Protein AF-A0A4Y2FB81-F1 (afdb_monomer_lite)

Secondary structure (DSSP, 8-state):
-----SS--HHHHHHHHHIIIIIHHHHHHHHH---GGGHHHHHHHHHHHTTTS-HHHHHHHHHHHHHTGGGGSHHHHHHHHHT-SSHHHHHHHHHHHHHHHHHHHHHHHHHHHHHHHHHHHHHTT-

Structure (mmCIF, N/CA/C/O backbone):
data_AF-A0A4Y2FB81-F1
#
_entry.id   AF-A0A4Y2FB81-F1
#
loop_
_atom_site.group_PDB
_atom_site.id
_atom_site.type_symbol
_atom_site.label_atom_id
_atom_site.label_alt_id
_atom_site.label_comp_id
_atom_site.label_asym_id
_atom_site.label_entity_id
_atom_site.label_seq_id
_atom_site.pdbx_PDB_ins_code
_atom_site.Cartn_x
_atom_site.Cartn_y
_atom_site.Cartn_z
_atom_site.occupancy
_atom_site.B_iso_or_equiv
_atom_site.auth_seq_id
_atom_site.auth_comp_id
_atom_site.auth_asym_id
_atom_site.auth_atom_id
_atom_site.pdbx_PDB_model_num
ATOM 1 N N . MET A 1 1 ? -19.031 16.990 16.020 1.00 47.47 1 MET A N 1
ATOM 2 C CA . MET A 1 1 ? -18.212 16.158 16.926 1.00 47.47 1 MET A CA 1
ATOM 3 C C . MET A 1 1 ? -19.199 15.260 17.647 1.00 47.47 1 MET A C 1
ATOM 5 O O . MET A 1 1 ? -20.233 15.786 18.031 1.00 47.47 1 MET A O 1
ATOM 9 N N . TYR A 1 2 ? -18.979 13.943 17.628 1.00 55.12 2 TYR A N 1
ATOM 10 C CA . TYR A 1 2 ? -19.958 12.908 17.994 1.00 55.12 2 TYR A CA 1
ATOM 11 C C . TYR A 1 2 ? -20.818 13.287 19.208 1.00 55.12 2 TYR A C 1
ATOM 13 O O . TYR A 1 2 ? -20.287 13.779 20.202 1.00 55.12 2 TYR A O 1
ATOM 21 N N . LEU A 1 3 ? -22.135 13.082 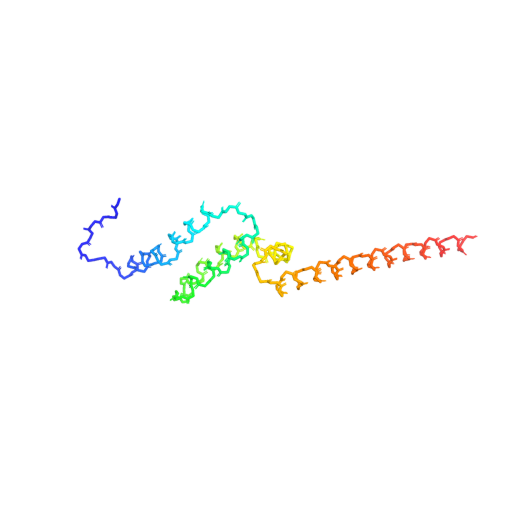19.080 1.00 56.28 3 LEU A N 1
ATOM 22 C CA . LEU A 1 3 ? -23.097 13.169 20.176 1.00 56.28 3 LEU A CA 1
ATOM 23 C C . LEU A 1 3 ? -22.521 12.395 21.363 1.00 56.28 3 LEU A C 1
ATOM 25 O O . LEU A 1 3 ? -22.205 11.216 21.230 1.00 56.28 3 LEU A O 1
ATOM 29 N N . SER A 1 4 ? -22.298 13.100 22.470 1.00 70.69 4 SER A N 1
ATOM 30 C CA . SER A 1 4 ? -21.774 12.535 23.709 1.00 70.69 4 SER A CA 1
ATOM 31 C C . SER A 1 4 ? -22.844 11.642 24.329 1.00 70.69 4 SER A C 1
ATOM 33 O O . SER A 1 4 ? -23.526 12.051 25.263 1.00 70.69 4 SER A O 1
ATOM 35 N N . GLU A 1 5 ? -23.037 10.449 23.776 1.00 69.69 5 GLU A N 1
ATOM 36 C CA . GLU A 1 5 ? -23.765 9.397 24.468 1.00 69.69 5 GLU A CA 1
ATOM 37 C C . GLU A 1 5 ? -22.869 8.818 25.557 1.00 69.69 5 GLU A C 1
ATOM 39 O O . GLU A 1 5 ? -21.733 8.417 25.302 1.00 69.69 5 GLU A O 1
ATOM 44 N N . GLU A 1 6 ? -23.388 8.761 26.780 1.00 77.25 6 GLU A N 1
ATOM 45 C CA . GLU A 1 6 ? -22.682 8.172 27.922 1.00 77.25 6 GLU A CA 1
ATOM 46 C C . GLU A 1 6 ? -22.451 6.659 27.752 1.00 77.25 6 GLU A C 1
ATOM 48 O O . GLU A 1 6 ? -21.565 6.095 28.389 1.00 77.25 6 GLU A O 1
ATOM 53 N N . SER A 1 7 ? -23.222 5.999 26.878 1.00 85.12 7 SER A N 1
ATOM 54 C CA . SER A 1 7 ? -23.171 4.550 26.643 1.00 85.12 7 SER A CA 1
ATOM 55 C C . SER A 1 7 ? -23.324 4.201 25.151 1.00 85.12 7 SER A C 1
ATOM 57 O O . SER A 1 7 ? -24.385 3.756 24.720 1.00 85.12 7 SER A O 1
ATOM 59 N N . PRO A 1 8 ? -22.268 4.389 24.334 1.00 86.31 8 PRO A N 1
ATOM 60 C CA . PRO A 1 8 ? -22.332 4.116 22.901 1.00 86.31 8 PRO A CA 1
ATOM 61 C C . PRO A 1 8 ? -22.527 2.622 22.619 1.00 86.31 8 PRO A C 1
ATOM 63 O O . PRO A 1 8 ? -21.899 1.777 23.270 1.00 86.31 8 PRO A O 1
ATOM 66 N N . THR A 1 9 ? -23.334 2.304 21.604 1.00 90.94 9 THR A N 1
ATOM 67 C CA . THR A 1 9 ? -23.579 0.914 21.190 1.00 90.94 9 THR A CA 1
ATOM 68 C C . THR A 1 9 ? -22.296 0.232 20.683 1.00 90.94 9 THR A C 1
ATOM 70 O O . THR A 1 9 ? -21.380 0.919 20.210 1.00 90.94 9 THR A O 1
ATOM 73 N N . PRO A 1 10 ? -22.197 -1.111 20.745 1.00 89.62 10 PRO A N 1
ATOM 74 C CA . PRO A 1 10 ? -21.032 -1.844 20.242 1.00 89.62 10 PRO A CA 1
ATOM 75 C C . PRO A 1 10 ? -20.700 -1.531 18.777 1.00 89.62 10 PRO A C 1
ATOM 77 O O . PRO A 1 10 ? -19.538 -1.326 18.434 1.00 89.62 10 PRO A O 1
ATOM 80 N N . GLU A 1 11 ? -21.714 -1.390 17.924 1.00 88.56 11 GLU A N 1
ATOM 81 C CA . GLU A 1 11 ? -21.550 -1.080 16.500 1.00 88.56 11 GLU A CA 1
ATOM 82 C C . GLU A 1 11 ? -20.921 0.305 16.311 1.00 88.56 11 GLU A C 1
ATOM 84 O O . GLU A 1 11 ? -20.051 0.508 15.460 1.00 88.56 11 GLU A O 1
ATOM 89 N N . LEU A 1 12 ? -21.322 1.275 17.140 1.00 87.31 12 LEU A N 1
ATOM 90 C CA . LEU A 1 12 ? -20.741 2.609 17.103 1.00 87.31 12 LEU A CA 1
ATOM 91 C C . LEU A 1 12 ? -19.279 2.599 17.557 1.00 87.31 12 LEU A C 1
ATOM 93 O O . LEU A 1 12 ? -18.437 3.272 16.953 1.00 87.31 12 LEU A O 1
ATOM 97 N N . GLN A 1 13 ? -18.959 1.809 18.582 1.00 89.81 13 GLN A N 1
ATOM 98 C CA . GLN A 1 13 ? -17.581 1.622 19.032 1.00 89.81 13 GLN A CA 1
ATOM 99 C C . GLN A 1 13 ? -16.714 1.010 17.924 1.00 89.81 13 GLN A C 1
ATOM 101 O O . GLN A 1 13 ? -15.606 1.493 17.689 1.00 89.81 13 GLN A O 1
ATOM 106 N N . GLU A 1 14 ? -17.218 0.017 17.188 1.00 90.50 14 GLU A N 1
ATOM 107 C CA . GLU A 1 14 ? -16.506 -0.594 16.059 1.00 90.50 14 GLU A CA 1
ATOM 108 C C . GLU A 1 14 ? -16.207 0.411 14.940 1.00 90.50 14 GLU A C 1
ATOM 110 O O . GLU A 1 14 ? -15.074 0.467 14.449 1.00 90.50 14 GLU A O 1
ATOM 115 N N . ILE A 1 15 ? -17.173 1.263 14.580 1.00 88.94 15 ILE A N 1
ATOM 116 C CA . ILE A 1 15 ? -16.974 2.323 13.579 1.00 88.94 15 ILE A CA 1
ATOM 117 C C . ILE A 1 15 ? -15.893 3.305 14.039 1.00 88.94 15 ILE A C 1
ATOM 119 O O . ILE A 1 15 ? -14.996 3.650 13.266 1.00 88.94 15 ILE A O 1
ATOM 123 N N . VAL A 1 16 ? -15.944 3.753 15.296 1.00 91.00 16 VAL A N 1
ATOM 124 C CA . VAL A 1 16 ? -14.942 4.676 15.850 1.00 91.00 16 VAL A CA 1
ATOM 125 C C . VAL A 1 16 ? -13.558 4.029 15.859 1.00 91.00 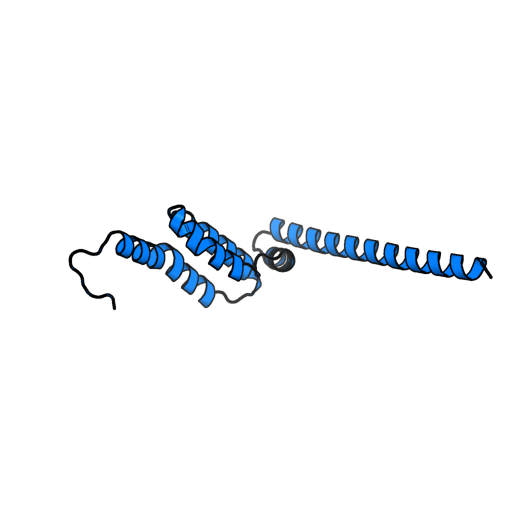16 VAL A C 1
ATOM 127 O O . VAL A 1 16 ? -12.583 4.653 15.432 1.00 91.00 16 VAL A O 1
ATOM 130 N N . VAL A 1 17 ? -13.460 2.763 16.269 1.00 92.69 17 VAL A N 1
ATOM 131 C CA . VAL A 1 17 ? -12.208 1.997 16.233 1.00 92.69 17 VAL A CA 1
ATOM 132 C C . VAL A 1 17 ? -11.677 1.894 14.804 1.00 92.69 17 VAL A C 1
ATOM 134 O O . VAL A 1 17 ? -10.485 2.129 14.595 1.00 92.69 17 VAL A O 1
ATOM 137 N N . PHE A 1 18 ? -12.534 1.634 13.814 1.00 92.44 18 PHE A N 1
ATOM 138 C CA . PHE A 1 18 ? -12.144 1.620 12.404 1.00 92.44 18 PHE A CA 1
ATOM 139 C C . PHE A 1 18 ? -11.625 2.972 11.915 1.00 92.44 18 PHE A C 1
ATOM 141 O O . PHE A 1 18 ? -10.576 3.045 11.259 1.00 92.44 18 PHE A O 1
ATOM 148 N N . ILE A 1 19 ? -12.312 4.057 12.274 1.00 92.69 19 ILE A N 1
ATOM 149 C CA . ILE A 1 19 ? -11.903 5.411 11.900 1.00 92.69 19 ILE A CA 1
ATOM 150 C C . ILE A 1 19 ? -10.523 5.735 12.476 1.00 92.69 19 ILE A C 1
ATOM 152 O O . ILE A 1 19 ? -9.671 6.271 11.763 1.00 92.69 19 ILE A O 1
ATOM 156 N N . LEU A 1 20 ? -10.284 5.401 13.743 1.00 94.69 20 LEU A N 1
ATOM 157 C CA . LEU A 1 20 ? -9.035 5.721 14.432 1.00 94.69 20 LEU A CA 1
ATOM 158 C C . LEU A 1 20 ? -7.872 4.818 14.005 1.00 94.69 20 LEU A C 1
ATOM 160 O O . LEU A 1 20 ? -6.764 5.314 13.813 1.00 94.69 20 LEU A O 1
ATOM 164 N N . LYS A 1 21 ? -8.101 3.511 13.836 1.00 93.94 21 LYS A N 1
ATOM 165 C CA . LYS A 1 21 ? -7.034 2.543 13.526 1.00 93.94 21 LYS A CA 1
ATOM 166 C C . LYS A 1 21 ? -6.703 2.442 12.041 1.00 93.94 21 LYS A C 1
ATOM 168 O O . LYS A 1 21 ? -5.554 2.165 11.706 1.00 93.94 21 LYS A O 1
ATOM 173 N N . SER A 1 22 ? -7.680 2.636 11.158 1.00 92.88 22 SER A N 1
ATOM 174 C CA . SER A 1 22 ? -7.516 2.356 9.725 1.00 92.88 22 SER A CA 1
ATOM 175 C C . SER A 1 22 ? -7.718 3.607 8.880 1.00 92.88 22 SER A C 1
ATOM 177 O O . SER A 1 22 ? -6.799 4.018 8.174 1.00 92.88 22 SER A O 1
ATOM 179 N N . TYR A 1 23 ? -8.885 4.250 8.966 1.00 92.38 23 TYR A N 1
ATOM 180 C CA . TYR A 1 23 ? -9.235 5.344 8.054 1.00 92.38 23 TYR A CA 1
ATOM 181 C C . TYR A 1 23 ? -8.354 6.583 8.244 1.00 92.38 23 TYR A C 1
ATOM 183 O O . TYR A 1 23 ? -7.777 7.079 7.279 1.00 92.38 23 TYR A O 1
ATOM 191 N N . THR A 1 24 ? -8.220 7.075 9.478 1.00 95.69 24 THR A N 1
ATOM 192 C CA . THR A 1 24 ? -7.483 8.312 9.777 1.00 95.69 24 THR A CA 1
ATOM 193 C C . THR A 1 24 ? -5.999 8.180 9.431 1.00 95.69 24 THR A C 1
ATOM 195 O O . THR A 1 24 ? -5.508 9.022 8.674 1.00 95.69 24 THR A O 1
ATOM 198 N N . PRO A 1 25 ? -5.277 7.123 9.866 1.00 95.56 25 PRO A N 1
ATOM 199 C CA . PRO A 1 25 ? -3.885 6.932 9.468 1.00 95.56 25 PRO A CA 1
ATOM 200 C C . PRO A 1 25 ? -3.724 6.837 7.950 1.00 95.56 25 PRO A C 1
ATOM 202 O O . PRO A 1 25 ? -2.861 7.510 7.394 1.00 95.56 25 PRO A O 1
ATOM 205 N N . MET A 1 26 ? -4.595 6.086 7.262 1.00 95.06 26 MET A N 1
ATOM 206 C CA . MET A 1 26 ? -4.534 5.965 5.803 1.00 95.06 26 MET A CA 1
ATOM 207 C C . MET A 1 26 ? -4.799 7.288 5.091 1.00 95.06 26 MET A C 1
ATOM 209 O O . MET A 1 26 ? -4.098 7.614 4.134 1.00 95.06 26 MET A O 1
ATOM 213 N N . TRP A 1 27 ? -5.771 8.072 5.558 1.00 94.81 27 TRP A N 1
ATOM 214 C CA . TRP A 1 27 ? -6.045 9.403 5.025 1.00 94.81 27 TRP A CA 1
ATOM 215 C C . TRP A 1 27 ? -4.809 10.299 5.145 1.00 94.81 27 TRP A C 1
ATOM 217 O O . TRP A 1 27 ? -4.391 10.898 4.153 1.00 94.81 27 TRP A O 1
ATOM 227 N N . PHE A 1 28 ? -4.159 10.324 6.312 1.00 96.31 28 PHE A N 1
ATOM 228 C CA . PHE A 1 28 ? -2.909 11.063 6.494 1.00 96.31 28 PHE A CA 1
ATOM 229 C C . PHE A 1 28 ? -1.796 10.543 5.579 1.00 96.31 28 PHE A C 1
ATOM 231 O O . PHE A 1 28 ? -1.150 11.349 4.906 1.00 96.31 28 PHE A O 1
ATOM 238 N N . SER A 1 29 ? -1.584 9.227 5.489 1.00 94.94 29 SER A N 1
ATOM 239 C CA . SER A 1 29 ? -0.576 8.628 4.601 1.00 94.94 29 SER A CA 1
ATOM 240 C C . SER A 1 29 ? -0.798 9.003 3.134 1.00 94.94 29 SER A C 1
ATOM 242 O O . SER A 1 29 ? 0.151 9.358 2.438 1.00 94.94 29 SER A O 1
ATOM 244 N N . ILE A 1 30 ? -2.047 9.005 2.664 1.00 92.88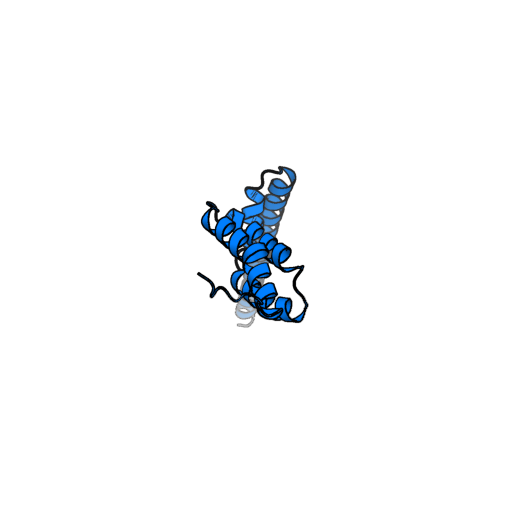 30 ILE A N 1
ATOM 245 C CA . ILE A 1 30 ? -2.388 9.412 1.295 1.00 92.88 30 ILE A CA 1
ATOM 246 C C . ILE A 1 30 ? -2.103 10.902 1.086 1.00 92.88 30 ILE A C 1
ATOM 248 O O . ILE A 1 30 ? -1.496 11.272 0.084 1.00 92.88 30 ILE A O 1
ATOM 252 N N . LYS A 1 31 ? -2.514 11.766 2.021 1.00 94.25 31 LYS A N 1
ATOM 253 C CA . LYS A 1 31 ? -2.363 13.227 1.887 1.00 94.25 31 LYS A CA 1
ATOM 254 C C . LYS A 1 31 ? -0.919 13.703 2.032 1.00 94.25 31 LYS A C 1
ATOM 256 O O . LYS A 1 31 ? -0.580 14.754 1.498 1.00 94.25 31 LYS A O 1
ATOM 261 N N . THR A 1 32 ? -0.088 12.956 2.752 1.00 95.12 32 THR A N 1
ATOM 262 C CA . THR A 1 32 ? 1.334 13.274 2.956 1.00 95.12 32 THR A CA 1
ATOM 263 C C . THR A 1 32 ? 2.245 12.638 1.909 1.00 95.12 32 THR A C 1
ATOM 265 O O . THR A 1 32 ? 3.386 13.079 1.747 1.00 95.12 32 THR A O 1
ATOM 268 N N . SER A 1 33 ? 1.755 11.640 1.170 1.00 92.12 33 SER A N 1
ATOM 269 C CA . SER A 1 33 ? 2.492 11.031 0.068 1.00 92.12 33 SER A CA 1
ATOM 270 C C . SER A 1 33 ? 2.735 12.036 -1.059 1.00 92.12 33 SER A C 1
ATOM 272 O O . SER A 1 33 ? 1.820 12.712 -1.527 1.00 92.12 33 SER A O 1
ATOM 274 N N . LYS A 1 34 ? 3.992 12.128 -1.506 1.00 89.06 34 LYS A N 1
ATOM 275 C CA . LYS A 1 34 ? 4.431 13.080 -2.542 1.00 89.06 34 LYS A CA 1
ATOM 276 C C . LYS A 1 34 ? 4.597 12.448 -3.920 1.00 89.06 34 LYS A C 1
ATOM 278 O O . LYS A 1 34 ? 4.584 13.161 -4.919 1.00 89.06 34 LYS A O 1
ATOM 283 N N . TYR A 1 35 ? 4.782 11.131 -3.980 1.00 89.50 35 TYR A N 1
ATOM 284 C CA . TYR A 1 35 ? 5.160 10.435 -5.205 1.00 89.50 35 TYR A CA 1
ATOM 285 C C . TYR A 1 35 ? 4.144 9.359 -5.558 1.00 89.50 35 TYR A C 1
ATOM 287 O O . TYR A 1 35 ? 3.703 8.587 -4.708 1.00 89.50 35 TYR A O 1
ATOM 295 N N . PHE A 1 36 ? 3.819 9.260 -6.847 1.00 87.19 36 PHE A N 1
ATOM 296 C CA . PHE A 1 36 ? 2.908 8.231 -7.351 1.00 87.19 36 PHE A CA 1
ATOM 297 C C . PHE A 1 36 ? 3.450 6.805 -7.125 1.00 87.19 36 PHE A C 1
ATOM 299 O O . PHE A 1 36 ? 2.679 5.855 -7.014 1.00 87.19 36 PHE A O 1
ATOM 306 N N . THR A 1 37 ? 4.773 6.656 -7.018 1.00 92.25 37 THR A N 1
ATOM 307 C CA . THR A 1 37 ? 5.475 5.399 -6.721 1.00 92.25 37 THR A CA 1
ATOM 308 C C . THR A 1 37 ? 5.241 4.886 -5.303 1.00 92.25 37 THR A C 1
ATOM 310 O O . THR A 1 37 ? 5.462 3.708 -5.043 1.00 92.25 37 THR A O 1
ATOM 313 N N . GLU A 1 38 ? 4.713 5.710 -4.398 1.00 93.12 38 GLU A N 1
ATOM 314 C CA . GLU A 1 38 ? 4.275 5.259 -3.074 1.00 93.12 38 GLU A CA 1
ATOM 315 C C . GLU A 1 38 ? 2.880 4.614 -3.112 1.00 93.12 38 GLU A C 1
ATOM 317 O O . GLU A 1 38 ? 2.488 3.924 -2.172 1.00 93.12 38 GLU A O 1
ATOM 322 N N . GLY A 1 39 ? 2.138 4.776 -4.213 1.00 93.12 39 GLY A N 1
ATOM 323 C CA . GLY A 1 39 ? 0.793 4.232 -4.394 1.00 93.12 39 GLY A CA 1
ATOM 324 C C . GLY A 1 39 ? 0.659 2.744 -4.033 1.00 93.12 39 GLY A C 1
ATOM 325 O O . GLY A 1 39 ? -0.193 2.411 -3.207 1.00 93.12 39 GLY A O 1
ATOM 326 N N . PRO A 1 40 ? 1.496 1.832 -4.568 1.00 94.44 40 PRO A N 1
ATOM 327 C CA . PRO A 1 40 ? 1.403 0.419 -4.209 1.00 94.44 40 PRO A CA 1
ATOM 328 C C . PRO A 1 40 ? 1.624 0.144 -2.714 1.00 94.44 40 PRO A C 1
ATOM 330 O O . PRO A 1 40 ? 0.982 -0.745 -2.150 1.00 94.44 40 PRO A O 1
ATOM 333 N N . LYS A 1 41 ? 2.494 0.917 -2.048 1.00 93.25 41 LYS A N 1
ATOM 334 C CA . LYS A 1 41 ? 2.708 0.802 -0.598 1.00 93.25 41 LYS A CA 1
ATOM 335 C C . LYS A 1 41 ? 1.465 1.242 0.167 1.00 93.25 41 LYS A C 1
ATOM 337 O O . LYS A 1 41 ? 1.073 0.540 1.093 1.00 93.25 41 LYS A O 1
ATOM 342 N N . LEU A 1 42 ? 0.813 2.327 -0.256 1.00 94.69 42 LEU A N 1
ATOM 343 C CA . LEU A 1 42 ? -0.444 2.803 0.335 1.00 94.69 42 LEU A CA 1
ATOM 344 C C . LEU A 1 42 ? -1.573 1.773 0.181 1.00 94.69 42 LEU A C 1
ATOM 346 O O . LEU A 1 42 ? -2.312 1.533 1.133 1.00 94.69 42 LEU A O 1
ATOM 350 N N . VAL A 1 43 ? -1.686 1.105 -0.973 1.00 94.31 43 VAL A N 1
ATOM 351 C CA . VAL A 1 43 ? -2.677 0.026 -1.168 1.00 94.31 43 VAL A CA 1
ATOM 352 C C . VAL A 1 43 ? -2.397 -1.153 -0.232 1.00 94.31 43 VAL A C 1
ATOM 354 O O . VAL A 1 43 ? -3.315 -1.664 0.416 1.00 94.31 43 VAL A O 1
ATOM 357 N N . ASN A 1 44 ? -1.131 -1.563 -0.110 1.00 93.94 44 ASN A N 1
ATOM 358 C CA . ASN A 1 44 ? -0.747 -2.615 0.830 1.00 93.94 44 ASN A CA 1
ATOM 359 C C . ASN A 1 44 ? -1.028 -2.200 2.283 1.00 93.94 44 ASN A C 1
ATOM 361 O O . ASN A 1 44 ? -1.637 -2.964 3.021 1.00 93.94 44 ASN A O 1
ATOM 365 N N . GLN A 1 45 ? -0.660 -0.982 2.685 1.00 94.88 45 GLN A N 1
ATOM 366 C CA . GLN A 1 45 ? -0.938 -0.446 4.021 1.00 94.88 45 GLN A CA 1
ATOM 367 C C . GLN A 1 45 ? -2.437 -0.414 4.325 1.00 94.88 45 GLN A C 1
ATOM 369 O O . GLN A 1 45 ? -2.829 -0.844 5.405 1.00 94.88 45 GLN A O 1
ATOM 374 N N . SER A 1 46 ? -3.273 0.004 3.370 1.00 94.44 46 SER A N 1
ATOM 375 C CA . SER A 1 46 ? -4.732 -0.016 3.524 1.00 94.44 46 SER A CA 1
ATOM 376 C C . SER A 1 46 ? -5.265 -1.429 3.722 1.00 94.44 46 SER A C 1
ATOM 378 O O . SER A 1 46 ? -6.166 -1.635 4.525 1.00 94.44 46 SER A O 1
ATOM 380 N N . THR A 1 47 ? -4.712 -2.400 2.993 1.00 94.00 47 THR A N 1
ATOM 381 C CA . THR A 1 47 ? -5.106 -3.807 3.120 1.00 94.00 47 THR A CA 1
ATOM 382 C C . THR A 1 47 ? -4.680 -4.362 4.473 1.00 94.00 47 THR A C 1
ATOM 384 O O . THR A 1 47 ? -5.461 -5.044 5.120 1.00 94.00 47 THR A O 1
ATOM 387 N N . GLN A 1 48 ? -3.461 -4.061 4.934 1.00 94.50 48 GLN A N 1
ATOM 388 C CA . GLN A 1 48 ? -2.970 -4.507 6.241 1.00 94.50 48 GLN A CA 1
ATOM 389 C C . GLN A 1 48 ? -3.749 -3.866 7.392 1.00 94.50 48 GLN A C 1
ATOM 391 O O . GLN A 1 48 ? -4.082 -4.551 8.358 1.00 94.50 48 GLN A O 1
ATOM 396 N N . SER A 1 49 ? -4.071 -2.576 7.284 1.00 94.38 49 SER A N 1
ATOM 397 C CA . SER A 1 49 ? -4.769 -1.840 8.336 1.00 94.38 49 SER A CA 1
ATOM 398 C C . SER A 1 49 ? -6.222 -2.269 8.509 1.00 94.38 49 SER A C 1
ATOM 400 O O . SER A 1 49 ? -6.787 -1.986 9.557 1.00 94.38 49 SER A O 1
ATOM 402 N N . SER A 1 50 ? -6.836 -2.966 7.549 1.00 92.81 50 SER A N 1
ATOM 403 C CA . SER A 1 50 ? -8.197 -3.502 7.679 1.00 92.81 50 SER A CA 1
ATOM 404 C C . SER A 1 50 ? -8.258 -4.965 8.142 1.00 92.81 50 SER A C 1
ATOM 406 O O . SER A 1 50 ? -9.352 -5.475 8.352 1.00 92.81 50 SER A O 1
ATOM 408 N N . ARG A 1 51 ? -7.123 -5.663 8.323 1.00 93.81 51 ARG A N 1
ATOM 409 C CA . ARG A 1 51 ? -7.101 -7.119 8.612 1.00 93.81 51 ARG A CA 1
ATOM 410 C C . ARG A 1 51 ? -7.651 -7.522 9.976 1.00 93.81 51 ARG A C 1
ATOM 412 O O . ARG A 1 51 ? -7.956 -8.691 10.160 1.00 93.81 51 ARG A O 1
ATOM 419 N N . TYR A 1 52 ? -7.713 -6.600 10.935 1.00 93.81 52 TYR A N 1
ATOM 420 C CA . TYR A 1 52 ? -8.257 -6.899 12.264 1.00 93.81 52 TYR A CA 1
ATOM 421 C C . TYR A 1 52 ? -9.791 -6.876 12.293 1.00 93.81 52 TYR A C 1
ATOM 423 O O . TYR A 1 52 ? -10.370 -7.226 13.318 1.00 93.81 52 TYR A O 1
ATOM 431 N N . LEU A 1 53 ? -10.438 -6.398 11.223 1.00 92.88 53 LEU A N 1
ATOM 432 C CA . LEU A 1 53 ? -11.889 -6.298 11.171 1.00 92.88 53 LEU A CA 1
ATOM 433 C C . LEU A 1 53 ? -12.533 -7.694 11.178 1.00 92.88 53 LEU A C 1
ATOM 435 O O . LEU A 1 53 ? -12.003 -8.602 10.531 1.00 92.88 53 LEU A O 1
ATOM 439 N N . PRO A 1 54 ? -13.692 -7.852 11.843 1.00 92.69 54 PRO A N 1
ATOM 440 C CA . PRO A 1 54 ? -14.563 -9.008 11.659 1.00 92.69 54 PRO A CA 1
ATOM 441 C C . PRO A 1 54 ? -14.912 -9.221 10.183 1.00 92.69 54 PRO A C 1
ATOM 443 O O . PRO A 1 54 ? -14.910 -8.271 9.396 1.00 92.69 54 PRO A O 1
ATOM 446 N N . GLU A 1 55 ? -15.246 -10.456 9.809 1.00 93.62 55 GLU A N 1
ATOM 447 C CA . GLU A 1 55 ? -15.490 -10.841 8.414 1.00 93.62 55 GLU A CA 1
ATOM 448 C C . GLU A 1 55 ? -16.565 -9.979 7.733 1.00 93.62 55 GLU A C 1
ATOM 450 O O . GLU A 1 55 ? -16.342 -9.497 6.622 1.00 93.62 55 GLU A O 1
ATOM 455 N N . ASP A 1 56 ? -17.670 -9.686 8.419 1.00 92.00 56 ASP A N 1
ATOM 456 C CA . ASP A 1 56 ? -18.759 -8.858 7.886 1.00 92.00 56 ASP A CA 1
ATOM 457 C C . ASP A 1 56 ? -18.289 -7.440 7.524 1.00 92.00 56 ASP A C 1
ATOM 459 O O . ASP A 1 56 ? -18.548 -6.936 6.426 1.00 92.00 56 ASP A O 1
ATOM 463 N N . LEU A 1 57 ? -17.513 -6.809 8.412 1.00 91.12 57 LEU A N 1
ATOM 464 C CA . LEU A 1 57 ? -16.946 -5.479 8.177 1.00 91.12 57 LEU A CA 1
ATOM 465 C C . LEU A 1 57 ? -15.824 -5.513 7.138 1.00 91.12 57 LEU A C 1
ATOM 467 O O . LEU A 1 57 ? -15.699 -4.603 6.314 1.00 91.12 57 LEU A O 1
ATOM 471 N N . HIS A 1 58 ? -15.012 -6.566 7.132 1.00 91.56 58 HIS A N 1
ATOM 472 C CA . HIS A 1 58 ? -13.986 -6.758 6.118 1.00 91.56 58 HIS A CA 1
ATOM 473 C C . HIS A 1 58 ? -14.608 -6.910 4.720 1.00 91.56 58 HIS A C 1
ATOM 475 O O . HIS A 1 58 ? -14.108 -6.324 3.758 1.00 91.56 58 HIS A O 1
ATOM 481 N N . ASN A 1 59 ? -15.733 -7.617 4.603 1.00 93.56 59 ASN A N 1
ATOM 482 C CA . ASN A 1 59 ? -16.488 -7.771 3.358 1.00 93.56 59 ASN A CA 1
ATOM 483 C C . ASN A 1 59 ? -17.124 -6.455 2.885 1.00 93.56 59 ASN A C 1
ATOM 485 O O . ASN A 1 59 ? -17.262 -6.246 1.679 1.00 93.56 59 ASN A O 1
ATOM 489 N N . LEU A 1 60 ? -17.432 -5.536 3.803 1.00 91.88 60 LEU A N 1
ATOM 490 C CA . LEU A 1 60 ? -17.878 -4.180 3.477 1.00 91.88 60 LEU A CA 1
ATOM 491 C C . LEU A 1 60 ? -16.725 -3.287 2.977 1.00 91.88 60 LEU A C 1
ATOM 493 O O . LEU A 1 60 ? -16.866 -2.574 1.981 1.00 91.88 60 LEU A O 1
ATOM 497 N N . VAL A 1 61 ? -15.571 -3.323 3.648 1.00 91.62 61 VAL A N 1
ATOM 498 C CA . VAL A 1 61 ? -14.425 -2.434 3.366 1.00 91.62 61 VAL A CA 1
ATOM 499 C C . VAL A 1 61 ? -13.574 -2.928 2.190 1.00 91.62 61 VAL A C 1
ATOM 501 O O . VAL A 1 61 ? -13.067 -2.127 1.399 1.00 91.62 61 VAL A O 1
ATOM 504 N N . GLY A 1 62 ? -13.428 -4.242 2.027 1.00 92.38 62 GLY A N 1
ATOM 505 C CA . GLY A 1 62 ? -12.593 -4.871 1.001 1.00 92.38 62 GLY A CA 1
ATOM 506 C C . GLY A 1 62 ? -12.887 -4.390 -0.428 1.00 92.38 62 GLY A C 1
ATOM 507 O O . GLY A 1 62 ? -11.951 -4.004 -1.136 1.00 92.38 62 GLY A O 1
ATOM 508 N N . PRO A 1 63 ? -14.158 -4.329 -0.871 1.00 94.81 63 PRO A N 1
ATOM 509 C CA . PRO A 1 63 ? -14.520 -3.777 -2.175 1.00 94.81 63 PRO A CA 1
ATOM 510 C C . PRO A 1 63 ? -14.093 -2.315 -2.365 1.00 94.81 63 PRO A C 1
ATOM 512 O O . PRO A 1 63 ? -13.685 -1.939 -3.467 1.00 94.81 63 PRO A O 1
ATOM 515 N N . VAL A 1 64 ? -14.129 -1.498 -1.306 1.00 91.50 64 VAL A N 1
ATOM 516 C CA . VAL A 1 64 ? -13.693 -0.092 -1.344 1.00 91.50 64 VAL A CA 1
ATOM 517 C C . VAL A 1 64 ? -12.183 -0.006 -1.558 1.00 91.50 64 VAL A C 1
ATOM 519 O O . VAL A 1 64 ? -11.729 0.750 -2.420 1.00 91.50 64 VAL A O 1
ATOM 522 N N . ILE A 1 65 ? -11.401 -0.820 -0.844 1.00 91.38 65 ILE A N 1
ATOM 523 C CA . ILE A 1 65 ? -9.944 -0.905 -1.037 1.00 91.38 65 ILE A CA 1
ATOM 524 C C . ILE A 1 65 ? -9.633 -1.389 -2.457 1.00 91.38 65 ILE A C 1
ATOM 526 O O . ILE A 1 65 ? -8.828 -0.777 -3.158 1.00 91.38 65 ILE A O 1
ATOM 530 N N . LYS A 1 66 ? -10.328 -2.432 -2.928 1.00 91.81 66 LYS A N 1
ATOM 531 C CA . LYS A 1 66 ? -10.144 -2.997 -4.272 1.00 91.81 66 LYS A CA 1
ATOM 532 C C . LYS A 1 66 ? -10.439 -1.981 -5.373 1.00 91.81 66 LYS A C 1
ATOM 534 O O . LYS A 1 66 ? -9.661 -1.876 -6.318 1.00 91.81 66 LYS A O 1
ATOM 539 N N . ARG A 1 67 ? -11.522 -1.205 -5.252 1.00 91.38 67 ARG A N 1
ATOM 540 C CA . ARG A 1 67 ? -11.881 -0.155 -6.222 1.00 91.38 67 ARG A CA 1
ATOM 541 C C . ARG A 1 67 ? -10.811 0.936 -6.316 1.00 91.38 67 ARG A C 1
ATOM 543 O O . ARG A 1 67 ? -10.603 1.488 -7.391 1.00 91.38 67 ARG A O 1
ATOM 550 N N . ASN A 1 68 ? -10.109 1.208 -5.219 1.00 84.94 68 ASN A N 1
ATOM 551 C CA . ASN A 1 68 ? -8.999 2.161 -5.165 1.00 84.94 68 ASN A CA 1
ATOM 552 C C . ASN A 1 68 ? -7.622 1.508 -5.406 1.00 84.94 68 ASN A C 1
ATOM 554 O O . ASN A 1 68 ? -6.595 2.181 -5.368 1.00 84.94 68 ASN A O 1
ATOM 558 N N . GLY A 1 69 ? -7.585 0.208 -5.708 1.00 89.12 69 GLY A N 1
ATOM 559 C CA . GLY A 1 69 ? -6.370 -0.585 -5.881 1.00 89.12 69 GLY A CA 1
ATOM 560 C C . GLY A 1 69 ? -5.635 -0.383 -7.209 1.00 89.12 69 GLY A C 1
ATOM 561 O O . GLY A 1 69 ? -4.740 -1.164 -7.512 1.00 89.12 69 GLY A O 1
ATOM 562 N N . PHE A 1 70 ? -5.965 0.637 -8.011 1.00 90.94 70 PHE A N 1
ATOM 563 C CA . PHE A 1 70 ? -5.316 0.875 -9.311 1.00 90.94 70 PHE A CA 1
ATOM 564 C C . PHE A 1 70 ? -3.801 1.118 -9.180 1.00 90.94 70 PHE A C 1
ATOM 566 O O . PHE A 1 70 ? -3.014 0.744 -10.048 1.00 90.94 70 PHE A O 1
ATOM 573 N N . PHE A 1 71 ? -3.357 1.679 -8.055 1.00 90.31 71 PHE A N 1
ATOM 574 C CA . PHE A 1 71 ? -1.932 1.825 -7.774 1.00 90.31 71 PHE A CA 1
ATOM 575 C C . PHE A 1 71 ? -1.210 0.488 -7.556 1.00 90.31 71 PHE A C 1
ATOM 577 O O . PHE A 1 71 ? 0.013 0.458 -7.596 1.00 90.31 71 PHE A O 1
ATOM 584 N N . ALA A 1 72 ? -1.926 -0.619 -7.354 1.00 90.50 72 ALA A N 1
ATOM 585 C CA . ALA A 1 72 ? -1.351 -1.959 -7.260 1.00 90.50 72 ALA A CA 1
ATOM 586 C C . ALA A 1 72 ? -1.288 -2.691 -8.614 1.00 90.50 72 ALA A C 1
ATOM 588 O O . ALA A 1 72 ? -0.985 -3.884 -8.654 1.00 90.50 72 ALA A O 1
ATOM 589 N N . HIS A 1 73 ? -1.547 -2.006 -9.734 1.00 93.00 73 HIS A N 1
ATOM 590 C CA . HIS A 1 73 ? -1.328 -2.590 -11.054 1.00 93.00 73 HIS A CA 1
ATOM 591 C C . HIS A 1 73 ? 0.157 -2.947 -11.281 1.00 93.00 73 HIS A C 1
ATOM 593 O O . HIS A 1 73 ? 1.043 -2.256 -10.762 1.00 93.00 73 HIS A O 1
ATOM 599 N N . PRO A 1 74 ? 0.458 -4.000 -12.071 1.00 91.88 74 PRO A N 1
ATOM 600 C CA . PRO A 1 74 ? 1.830 -4.451 -12.306 1.00 91.88 74 PRO A CA 1
ATOM 601 C C . PRO A 1 74 ? 2.769 -3.350 -12.810 1.00 91.88 74 PRO A C 1
ATOM 603 O O . PRO A 1 74 ? 3.936 -3.325 -12.423 1.00 91.88 74 PRO A O 1
ATOM 606 N N . GLU A 1 75 ? 2.278 -2.418 -13.627 1.00 91.62 75 GLU A N 1
ATOM 607 C CA . GLU A 1 75 ? 3.066 -1.299 -14.150 1.00 91.62 75 GLU A CA 1
ATOM 608 C C . GLU A 1 75 ? 3.487 -0.346 -13.025 1.00 91.62 75 GLU A C 1
ATOM 610 O O . GLU A 1 75 ? 4.662 0.003 -12.914 1.00 91.62 75 GLU A O 1
ATOM 615 N N . HIS A 1 76 ? 2.548 0.024 -12.150 1.00 93.69 76 HIS A N 1
ATOM 616 C CA . HIS A 1 76 ? 2.808 0.897 -11.003 1.00 93.69 76 HIS A CA 1
ATOM 617 C C . HIS A 1 76 ? 3.730 0.230 -9.983 1.00 93.69 76 HIS A C 1
ATOM 619 O O . HIS A 1 76 ? 4.645 0.875 -9.472 1.00 93.69 76 HIS A O 1
ATOM 625 N N . LEU A 1 77 ? 3.543 -1.071 -9.738 1.00 94.25 77 LEU A N 1
ATOM 626 C CA . LEU A 1 77 ? 4.431 -1.864 -8.890 1.00 94.25 77 LEU A CA 1
ATOM 627 C C . LEU A 1 77 ? 5.863 -1.859 -9.426 1.00 94.25 77 LEU A C 1
ATOM 629 O O . LEU A 1 77 ? 6.792 -1.564 -8.681 1.00 94.25 77 LEU A O 1
ATOM 633 N N . MET A 1 78 ? 6.061 -2.132 -10.718 1.00 94.88 78 MET A N 1
ATOM 634 C CA . MET A 1 78 ? 7.398 -2.118 -11.316 1.00 94.88 78 MET A CA 1
ATOM 635 C C . MET A 1 78 ? 8.041 -0.729 -11.251 1.00 94.88 78 MET A C 1
ATOM 637 O O . MET A 1 78 ? 9.229 -0.637 -10.952 1.00 94.88 78 MET A O 1
ATOM 641 N N . LEU A 1 79 ? 7.276 0.345 -11.472 1.00 93.94 79 LEU A N 1
ATOM 642 C CA . LEU A 1 79 ? 7.772 1.718 -11.329 1.00 93.94 79 LEU A CA 1
ATOM 643 C C . LEU A 1 79 ? 8.181 2.026 -9.886 1.00 93.94 79 LEU A C 1
ATOM 645 O O . LEU A 1 79 ? 9.279 2.534 -9.662 1.00 93.94 79 LEU A O 1
ATOM 649 N N . ALA A 1 80 ? 7.360 1.653 -8.907 1.00 95.50 80 ALA A N 1
ATOM 650 C CA . ALA A 1 80 ? 7.687 1.807 -7.494 1.00 95.50 80 ALA A CA 1
ATOM 651 C C . ALA A 1 80 ? 8.966 1.056 -7.110 1.00 95.50 80 ALA A C 1
ATOM 653 O O . ALA A 1 80 ? 9.831 1.612 -6.437 1.00 95.50 80 ALA A O 1
ATOM 654 N N . MET A 1 81 ? 9.143 -0.168 -7.618 1.00 96.38 81 MET A N 1
ATOM 655 C CA . MET A 1 81 ? 10.353 -0.955 -7.375 1.00 96.38 8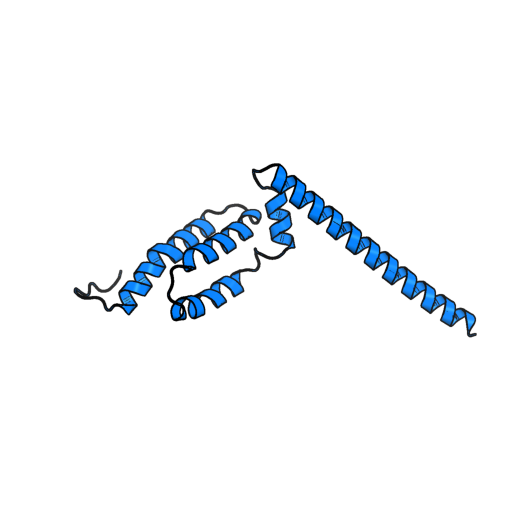1 MET A CA 1
ATOM 656 C C . MET A 1 81 ? 11.618 -0.238 -7.853 1.00 96.38 81 MET A C 1
ATOM 658 O O . MET A 1 81 ? 12.638 -0.332 -7.182 1.00 96.38 81 MET A O 1
ATOM 662 N N . THR A 1 82 ? 11.576 0.504 -8.967 1.00 95.25 82 THR A N 1
ATOM 663 C CA . THR A 1 82 ? 12.757 1.241 -9.469 1.00 95.25 82 THR A CA 1
ATOM 664 C C . THR A 1 82 ? 13.208 2.384 -8.559 1.00 95.25 82 THR A C 1
ATOM 666 O O . THR A 1 82 ? 14.376 2.766 -8.613 1.00 95.25 82 THR A O 1
ATOM 669 N N . GLN A 1 83 ? 12.314 2.894 -7.709 1.00 93.81 83 GLN A N 1
ATOM 670 C CA . GLN A 1 83 ? 12.585 3.971 -6.753 1.00 93.81 83 GLN A CA 1
ATOM 671 C C . GLN A 1 83 ? 12.712 3.470 -5.309 1.00 93.81 83 GLN A C 1
ATOM 673 O O . GLN A 1 83 ? 12.856 4.272 -4.391 1.00 93.81 83 GLN A O 1
ATOM 678 N N . ASP A 1 84 ? 12.671 2.154 -5.088 1.00 94.62 84 ASP A N 1
ATOM 679 C CA . ASP A 1 84 ? 12.791 1.591 -3.747 1.00 94.62 84 ASP A CA 1
ATOM 680 C C . ASP A 1 84 ? 14.174 1.876 -3.145 1.00 94.62 84 ASP A C 1
ATOM 682 O O . ASP A 1 84 ? 15.179 1.882 -3.854 1.00 94.62 84 ASP A O 1
ATOM 686 N N . ASN A 1 85 ? 14.261 2.065 -1.828 1.00 94.62 85 ASN A N 1
ATOM 687 C CA . ASN A 1 85 ? 15.536 2.308 -1.142 1.00 94.62 85 ASN A CA 1
ATOM 688 C C . ASN A 1 85 ? 16.467 1.082 -1.178 1.00 94.62 85 ASN A C 1
ATOM 690 O O . ASN A 1 85 ? 17.695 1.215 -1.148 1.00 94.62 85 ASN A O 1
ATOM 694 N N . THR A 1 86 ? 15.906 -0.114 -1.336 1.00 97.38 86 THR A N 1
ATOM 695 C CA . THR A 1 86 ? 16.625 -1.386 -1.370 1.00 97.38 86 THR A CA 1
ATOM 696 C C . THR A 1 86 ? 17.157 -1.676 -2.772 1.00 97.38 86 THR A C 1
ATOM 698 O O . THR A 1 86 ? 16.393 -1.896 -3.714 1.00 97.38 86 THR A O 1
ATOM 701 N N . LYS A 1 87 ? 18.487 -1.763 -2.923 1.00 97.69 87 LYS A N 1
ATOM 702 C CA . LYS A 1 87 ? 19.147 -2.029 -4.220 1.00 97.69 87 LYS A CA 1
ATOM 703 C C . LYS A 1 87 ? 18.605 -3.281 -4.919 1.00 97.69 87 LYS A C 1
ATOM 705 O O . LYS A 1 87 ? 18.316 -3.232 -6.110 1.00 97.69 87 LYS A O 1
ATOM 710 N N . LEU A 1 88 ? 18.420 -4.372 -4.173 1.00 98.25 88 LEU A N 1
ATOM 711 C CA . LEU A 1 88 ? 17.904 -5.635 -4.707 1.00 98.25 88 LEU A CA 1
ATOM 712 C C . LEU A 1 88 ? 16.499 -5.484 -5.318 1.00 98.25 88 LEU A C 1
ATOM 714 O O . LEU A 1 88 ? 16.219 -6.053 -6.373 1.00 98.25 88 LEU A O 1
ATOM 718 N N . ILE A 1 89 ? 15.629 -4.685 -4.689 1.00 96.88 89 ILE A N 1
ATOM 719 C CA . ILE A 1 89 ? 14.274 -4.417 -5.189 1.00 96.88 89 ILE A CA 1
ATOM 720 C C . ILE A 1 89 ? 14.341 -3.590 -6.476 1.00 96.88 89 ILE A C 1
ATOM 722 O O . ILE A 1 89 ? 13.664 -3.931 -7.448 1.00 96.88 89 ILE A O 1
ATOM 726 N N . ARG A 1 90 ? 15.220 -2.580 -6.533 1.00 97.50 90 ARG A N 1
ATOM 727 C CA . ARG A 1 90 ? 15.456 -1.795 -7.758 1.00 97.50 90 ARG A CA 1
ATOM 728 C C . ARG A 1 90 ? 15.946 -2.654 -8.918 1.00 97.50 90 ARG A C 1
ATOM 730 O O . ARG A 1 90 ? 15.408 -2.558 -10.022 1.00 97.50 90 ARG A O 1
ATOM 737 N N . GLU A 1 91 ? 16.926 -3.523 -8.676 1.00 97.94 91 GLU A N 1
ATOM 738 C CA . GLU A 1 91 ? 17.438 -4.454 -9.689 1.00 97.94 91 GLU A CA 1
ATOM 739 C C . GLU A 1 91 ? 16.344 -5.402 -10.189 1.00 97.94 91 GLU A C 1
ATOM 741 O O . GLU A 1 91 ? 16.212 -5.621 -11.396 1.00 97.94 91 GLU A O 1
ATOM 746 N N . LEU A 1 92 ? 15.521 -5.933 -9.281 1.00 97.31 92 LEU A N 1
ATOM 747 C CA . LEU A 1 92 ? 14.390 -6.781 -9.641 1.00 97.31 92 LEU A CA 1
ATOM 748 C C . LEU A 1 92 ? 13.354 -6.020 -10.482 1.00 97.31 92 LEU A C 1
ATOM 750 O O . LEU A 1 92 ? 12.875 -6.562 -11.481 1.00 97.31 92 LEU A O 1
ATOM 754 N N . GLY A 1 93 ? 13.034 -4.775 -10.119 1.00 96.31 93 GLY A N 1
ATOM 755 C CA . GLY A 1 93 ? 12.133 -3.907 -10.881 1.00 96.31 93 GLY A CA 1
ATOM 756 C C . GLY A 1 93 ? 12.631 -3.699 -12.311 1.00 96.31 93 GLY A C 1
ATOM 757 O O . GLY A 1 93 ? 11.897 -3.945 -13.270 1.00 96.31 93 GLY A O 1
ATOM 758 N N . LEU A 1 94 ? 13.915 -3.363 -12.468 1.00 96.94 94 LEU A N 1
ATOM 759 C CA . LEU A 1 94 ? 14.546 -3.202 -13.778 1.00 96.94 94 LEU A CA 1
ATOM 760 C C . LEU A 1 94 ? 14.505 -4.497 -14.603 1.00 96.94 94 LEU A C 1
ATOM 762 O O . LEU A 1 94 ? 14.113 -4.467 -15.771 1.00 96.94 94 LEU A O 1
ATOM 766 N N . ARG A 1 95 ? 14.851 -5.648 -14.010 1.00 97.25 95 ARG A N 1
ATOM 767 C CA . ARG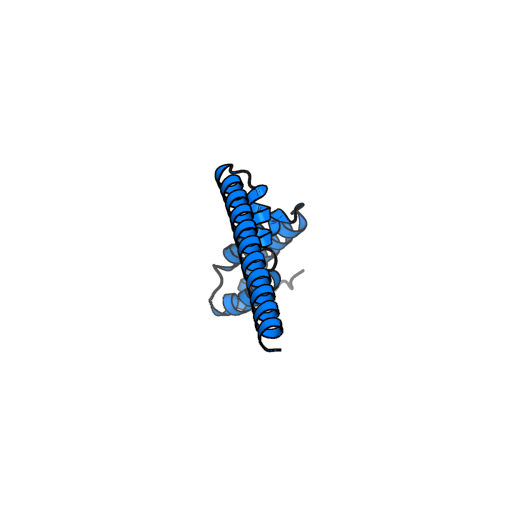 A 1 95 ? 14.799 -6.953 -14.697 1.00 97.25 95 ARG A CA 1
ATOM 768 C C . ARG A 1 95 ? 13.389 -7.285 -15.184 1.00 97.25 95 ARG A C 1
ATOM 770 O O . ARG A 1 95 ? 13.233 -7.726 -16.323 1.00 97.25 95 ARG A O 1
ATOM 777 N N . ARG A 1 96 ? 12.361 -7.041 -14.362 1.00 96.38 96 ARG A N 1
ATOM 778 C CA . ARG A 1 96 ? 10.951 -7.257 -14.737 1.00 96.38 96 ARG A CA 1
ATOM 779 C C . ARG A 1 96 ? 10.539 -6.370 -15.911 1.00 96.38 96 ARG A C 1
ATOM 781 O O . ARG A 1 96 ? 9.954 -6.879 -16.865 1.00 96.38 96 ARG A O 1
ATOM 788 N N . ILE A 1 97 ? 10.918 -5.090 -15.898 1.00 96.06 97 ILE A N 1
ATOM 789 C CA . ILE A 1 97 ? 10.651 -4.156 -17.004 1.00 96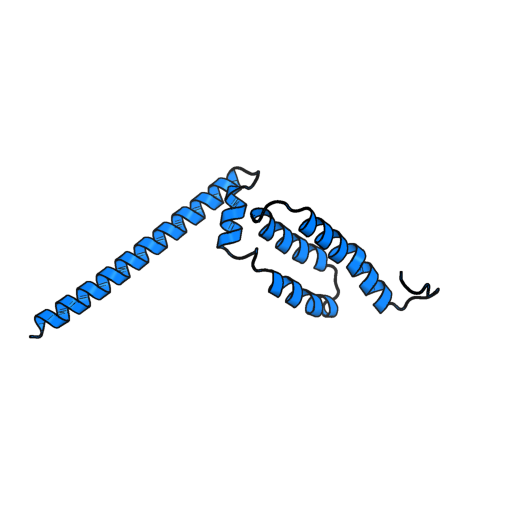.06 97 ILE A CA 1
ATOM 790 C C . ILE A 1 97 ? 11.344 -4.616 -18.294 1.00 96.06 97 ILE A C 1
ATOM 792 O O . ILE A 1 97 ? 10.717 -4.649 -19.355 1.00 96.06 97 ILE A O 1
ATOM 796 N N . LEU A 1 98 ? 12.624 -4.994 -18.226 1.00 96.38 98 LEU A N 1
ATOM 797 C CA . LEU A 1 98 ? 13.374 -5.470 -19.392 1.00 96.38 98 LEU A CA 1
ATOM 798 C C . LEU A 1 98 ? 12.764 -6.749 -19.976 1.00 96.38 98 LEU A C 1
ATOM 800 O O . LEU A 1 98 ? 12.586 -6.835 -21.194 1.00 96.38 98 LEU A O 1
ATOM 804 N N . LYS A 1 99 ? 12.372 -7.701 -19.123 1.00 95.50 99 LYS A N 1
ATOM 805 C CA . LYS A 1 99 ? 11.715 -8.939 -19.558 1.00 95.50 99 LYS A CA 1
ATOM 806 C C . LYS A 1 99 ? 10.355 -8.667 -20.203 1.00 95.50 99 LYS A C 1
ATOM 808 O O . LYS A 1 99 ? 10.083 -9.206 -21.272 1.00 95.50 99 LYS A O 1
ATOM 813 N N . ALA A 1 100 ? 9.534 -7.794 -19.617 1.00 93.06 100 ALA A N 1
ATOM 814 C CA . ALA A 1 100 ? 8.242 -7.411 -20.190 1.00 93.06 100 ALA A CA 1
ATOM 815 C C . ALA A 1 100 ? 8.397 -6.759 -21.577 1.00 93.06 100 ALA A C 1
ATOM 817 O O . ALA A 1 100 ? 7.659 -7.075 -22.511 1.00 93.06 100 ALA A O 1
ATOM 818 N N . ARG A 1 101 ? 9.409 -5.896 -21.751 1.00 93.06 101 ARG A N 1
ATOM 819 C CA . ARG A 1 101 ? 9.735 -5.286 -23.052 1.00 93.06 101 ARG A CA 1
ATOM 820 C C . ARG A 1 101 ? 10.193 -6.313 -24.084 1.00 93.06 101 ARG A C 1
ATOM 822 O O . ARG A 1 101 ? 9.846 -6.177 -25.254 1.00 93.06 101 ARG A O 1
ATOM 829 N N . GLN A 1 102 ? 10.964 -7.317 -23.673 1.00 94.69 102 GLN A N 1
ATOM 830 C CA . GLN A 1 102 ? 11.381 -8.403 -24.557 1.00 94.69 102 GLN A CA 1
ATOM 831 C C . GLN A 1 102 ? 10.174 -9.201 -25.065 1.00 94.69 102 GLN A C 1
ATOM 833 O O . GLN A 1 102 ? 10.021 -9.323 -26.276 1.00 94.69 102 GLN A O 1
ATOM 838 N N . ILE A 1 103 ? 9.288 -9.636 -24.164 1.00 92.62 103 ILE A N 1
ATOM 839 C CA . ILE A 1 103 ? 8.075 -10.392 -24.521 1.00 92.62 103 ILE A CA 1
ATOM 840 C C . ILE A 1 103 ? 7.215 -9.600 -25.513 1.00 92.62 103 ILE A C 1
ATOM 842 O O . ILE A 1 103 ? 6.764 -10.137 -26.521 1.00 92.62 103 ILE A O 1
ATOM 846 N N . LYS A 1 104 ? 7.036 -8.292 -25.281 1.00 90.25 104 LYS A N 1
ATOM 847 C CA . LYS A 1 104 ? 6.288 -7.427 -26.204 1.00 90.25 104 LYS A CA 1
ATOM 848 C C . LYS A 1 104 ? 6.913 -7.388 -27.604 1.00 90.25 104 LYS A C 1
ATOM 850 O O . LYS A 1 104 ? 6.186 -7.394 -28.592 1.00 90.25 104 LYS A O 1
ATOM 855 N N . ARG A 1 105 ? 8.247 -7.342 -27.710 1.00 88.12 105 ARG A N 1
ATOM 856 C CA . ARG A 1 105 ? 8.942 -7.379 -29.010 1.00 88.12 105 ARG A CA 1
ATOM 857 C C . ARG A 1 105 ? 8.768 -8.723 -29.712 1.00 88.12 105 ARG A C 1
ATOM 859 O O . ARG A 1 105 ? 8.506 -8.731 -30.909 1.00 88.12 105 ARG A O 1
ATOM 866 N N . GLU A 1 106 ? 8.873 -9.824 -28.974 1.00 88.56 106 GLU A N 1
ATOM 867 C CA . GLU A 1 106 ? 8.669 -11.180 -29.498 1.00 88.56 106 GLU A CA 1
ATOM 868 C C . GLU A 1 106 ? 7.245 -11.330 -30.061 1.00 88.56 106 GLU A C 1
ATOM 870 O O . GLU A 1 106 ? 7.084 -11.657 -31.235 1.00 88.56 106 GLU A O 1
ATOM 875 N N . GLN A 1 107 ? 6.218 -10.925 -29.308 1.00 86.12 107 GLN A N 1
ATOM 876 C CA . GLN A 1 107 ? 4.821 -10.942 -29.767 1.00 86.12 107 GLN A CA 1
ATOM 877 C C . GLN A 1 107 ? 4.583 -10.091 -31.027 1.00 86.12 107 GLN A C 1
ATOM 879 O O . GLN A 1 107 ? 3.879 -10.513 -31.946 1.00 86.12 107 GLN A O 1
ATOM 884 N N . LEU A 1 108 ? 5.181 -8.897 -31.104 1.00 83.12 108 LEU A N 1
ATOM 885 C CA . LEU A 1 108 ? 5.096 -8.041 -32.296 1.00 83.12 108 LEU A CA 1
ATOM 886 C C . LEU A 1 108 ? 5.788 -8.680 -33.511 1.00 83.12 108 LEU A C 1
ATOM 888 O O . LEU A 1 108 ? 5.292 -8.585 -34.639 1.00 83.12 108 LEU A O 1
ATOM 892 N N . SER A 1 109 ? 6.916 -9.356 -33.290 1.00 75.50 109 SER A N 1
ATOM 893 C CA . SER A 1 109 ? 7.635 -10.067 -34.347 1.00 75.50 109 SER A CA 1
ATOM 894 C C . SER A 1 109 ? 6.840 -11.270 -34.869 1.00 75.50 109 SER A C 1
ATOM 896 O O . SER A 1 109 ? 6.705 -11.433 -36.078 1.00 75.50 109 SER A O 1
ATOM 898 N N . GLU A 1 110 ? 6.192 -12.038 -33.991 1.00 76.19 110 GLU A N 1
ATOM 899 C CA . GLU A 1 110 ? 5.320 -13.152 -34.380 1.00 76.19 110 GLU A CA 1
ATOM 900 C C . GLU A 1 110 ? 4.079 -12.675 -35.139 1.00 76.19 110 GLU A C 1
ATOM 902 O O . GLU A 1 110 ? 3.681 -13.279 -36.139 1.00 76.19 110 GLU A O 1
ATOM 907 N N . HIS A 1 111 ? 3.470 -11.572 -34.696 1.00 75.56 111 HIS A N 1
ATOM 908 C CA . HIS A 1 111 ? 2.309 -10.999 -35.369 1.00 75.56 111 HIS A CA 1
ATOM 909 C C . HIS A 1 111 ? 2.654 -10.518 -36.783 1.00 75.56 111 HIS A C 1
ATOM 911 O O . HIS A 1 111 ? 1.950 -10.853 -37.739 1.00 75.56 111 HIS A O 1
ATOM 917 N N . SER A 1 112 ? 3.769 -9.796 -36.940 1.00 70.69 112 SER A N 1
ATOM 918 C CA . SER A 1 112 ? 4.233 -9.341 -38.258 1.00 70.69 112 SER A CA 1
ATOM 919 C C . SER A 1 112 ? 4.630 -10.513 -39.166 1.00 70.69 112 SER A C 1
ATOM 921 O O . SER A 1 112 ? 4.292 -10.515 -40.352 1.00 70.69 112 SER A O 1
ATOM 923 N N . PHE A 1 113 ? 5.245 -11.565 -38.618 1.00 74.12 113 PHE A N 1
ATOM 924 C CA . PHE A 1 113 ? 5.557 -12.788 -39.360 1.00 74.12 113 PHE A CA 1
ATOM 925 C C . PHE A 1 113 ? 4.296 -13.513 -39.859 1.00 74.12 113 PHE A C 1
ATOM 927 O O . PHE A 1 113 ? 4.219 -13.890 -41.034 1.00 74.12 113 PHE A O 1
ATOM 934 N N . ARG A 1 114 ? 3.269 -13.667 -39.009 1.00 72.31 114 ARG A N 1
ATOM 935 C CA . ARG A 1 114 ? 1.983 -14.278 -39.398 1.00 72.31 114 ARG A CA 1
ATOM 936 C C . ARG A 1 114 ? 1.287 -13.491 -40.504 1.00 72.31 114 ARG A C 1
ATOM 938 O O . ARG A 1 114 ? 0.835 -14.097 -41.474 1.00 72.31 114 ARG A O 1
ATOM 945 N N . GLN A 1 115 ? 1.235 -12.162 -40.400 1.00 70.50 115 GLN A N 1
ATOM 946 C CA . GLN A 1 115 ? 0.633 -11.324 -41.442 1.00 70.50 115 GLN A CA 1
ATOM 947 C C . GLN A 1 115 ? 1.365 -11.474 -42.780 1.00 70.50 115 GLN A C 1
ATOM 949 O O . GLN A 1 115 ? 0.731 -11.741 -43.798 1.00 70.50 115 GLN A O 1
ATOM 954 N N . ASN A 1 116 ? 2.698 -11.405 -42.775 1.00 70.50 116 ASN A N 1
ATOM 955 C CA . ASN A 1 116 ? 3.507 -11.560 -43.986 1.00 70.50 116 ASN A CA 1
ATOM 956 C C . ASN A 1 116 ? 3.344 -12.940 -44.642 1.00 70.50 116 ASN A C 1
ATOM 958 O O . ASN A 1 116 ? 3.323 -13.045 -45.869 1.00 70.50 116 ASN A O 1
ATOM 962 N N . SER A 1 117 ? 3.191 -13.993 -43.839 1.00 69.81 117 SER A N 1
ATOM 963 C CA . SER A 1 117 ? 2.960 -15.360 -44.322 1.00 69.81 117 SER A CA 1
ATOM 964 C C . SER A 1 117 ? 1.594 -15.501 -45.005 1.00 69.81 117 SER A C 1
ATOM 966 O O . SER A 1 117 ? 1.498 -16.069 -46.093 1.00 69.81 117 SER A O 1
ATOM 968 N N . ILE A 1 118 ? 0.541 -14.916 -44.419 1.00 73.69 118 ILE A N 1
ATOM 969 C CA . ILE A 1 118 ? -0.810 -14.886 -45.004 1.00 73.69 118 ILE A CA 1
ATOM 970 C C . ILE A 1 118 ? -0.814 -14.101 -46.323 1.00 73.69 118 ILE A C 1
ATOM 972 O O . ILE A 1 118 ? -1.419 -14.546 -47.299 1.00 73.69 118 ILE A O 1
ATOM 976 N N . SER A 1 119 ? -0.118 -12.963 -46.381 1.00 67.31 119 SER A N 1
ATOM 977 C CA . SER A 1 119 ? 0.010 -12.154 -47.599 1.00 67.31 119 SER A CA 1
ATOM 978 C C . SER A 1 119 ? 0.674 -12.933 -48.739 1.00 67.31 119 SER A C 1
ATOM 980 O O . SER A 1 119 ? 0.163 -12.928 -49.857 1.00 67.31 119 SER A O 1
ATOM 982 N N . ARG A 1 120 ? 1.758 -13.675 -48.464 1.00 65.56 120 ARG A N 1
ATOM 983 C CA . ARG A 1 120 ? 2.444 -14.508 -49.474 1.00 65.56 120 ARG A CA 1
ATOM 984 C C . ARG A 1 120 ? 1.577 -15.659 -49.984 1.00 65.56 120 ARG A C 1
ATOM 986 O O . ARG A 1 120 ? 1.530 -15.891 -51.188 1.00 65.56 120 ARG A O 1
ATOM 993 N N . LEU A 1 121 ? 0.847 -16.341 -49.099 1.00 69.44 121 LEU A N 1
ATOM 994 C CA . LEU A 1 121 ? -0.061 -17.429 -49.489 1.00 69.44 121 LEU A CA 1
ATOM 995 C C . LEU A 1 121 ? -1.222 -16.945 -50.371 1.00 69.44 121 LEU A C 1
ATOM 997 O O . LEU A 1 121 ? -1.673 -17.683 -51.243 1.00 69.44 121 LEU A O 1
ATOM 1001 N N . LYS A 1 122 ? -1.699 -15.708 -50.176 1.00 66.31 122 LYS A N 1
ATOM 1002 C CA . LYS A 1 122 ? -2.726 -15.093 -51.036 1.00 66.31 122 LYS A CA 1
ATOM 1003 C C . LYS A 1 122 ? -2.195 -14.714 -52.420 1.00 66.31 122 LYS A C 1
ATOM 1005 O O . LYS A 1 122 ? -2.946 -14.801 -53.384 1.00 66.31 122 LYS A O 1
ATOM 1010 N N . ILE A 1 123 ? -0.927 -14.312 -52.520 1.00 67.19 123 ILE A N 1
ATOM 1011 C CA . ILE A 1 123 ? -0.275 -13.981 -53.798 1.00 67.19 123 ILE A CA 1
ATOM 1012 C C . ILE A 1 123 ? -0.004 -15.250 -54.617 1.00 67.19 123 ILE A C 1
ATOM 1014 O O . ILE A 1 123 ? -0.220 -15.245 -55.818 1.00 67.19 123 ILE A O 1
ATOM 1018 N N . SER A 1 124 ? 0.390 -16.353 -53.972 1.00 58.81 124 SER A N 1
ATOM 1019 C CA . SER A 1 124 ? 0.717 -17.624 -54.643 1.00 58.81 124 SER A CA 1
ATOM 1020 C C . SER A 1 124 ? -0.495 -18.433 -55.143 1.00 58.81 124 SER A C 1
ATOM 1022 O O . SER A 1 124 ? -0.303 -19.484 -55.747 1.00 58.81 124 SER A O 1
ATOM 1024 N N . ARG A 1 125 ? -1.730 -18.009 -54.839 1.00 58.56 125 ARG A N 1
ATOM 1025 C CA . ARG A 1 125 ? -2.984 -18.669 -55.263 1.00 58.56 125 ARG A CA 1
ATOM 1026 C C . ARG A 1 125 ? -3.680 -17.968 -56.444 1.00 58.56 125 ARG A C 1
ATOM 1028 O O . ARG A 1 125 ? -4.811 -18.328 -56.762 1.00 58.56 125 ARG A O 1
ATOM 1035 N N . LYS A 1 126 ? -3.040 -16.964 -57.044 1.00 51.66 126 LYS A N 1
ATOM 1036 C CA . LYS A 1 126 ? -3.412 -16.378 -58.338 1.00 51.66 126 LYS A CA 1
ATOM 1037 C C . LYS A 1 126 ? -2.440 -16.869 -59.398 1.00 51.66 126 LYS A C 1
ATOM 1039 O O . LYS A 1 126 ? -2.901 -17.014 -60.545 1.00 51.66 126 LYS A O 1
#

Foldseek 3Di:
DDDPDVDDDPVVVLVVCCCVQAVVVLVVVVVPDDDLLCLLVSLVSNLVSCVVDDPVVCVVCVVVSVVSCPCVPPVSPLVSQCVDPDPVSNVVSVVVVVVVVVVVVVVVVVVVVVVVVVVVVVVVVD

Sequence (126 aa):
MYLSEESPTPELQEIVVFILKSYTPMWFSIKTSKYFTEGPKLVNQSTQSSRYLPEDLHNLVGPVIKRNGFFAHPEHLMLAMTQDNTKLIRELGLRRILKARQIKREQLSEHSFRQNSISRLKISRK

Radius of gyration: 24.38 Å; chains: 1; bounding box: 43×35×86 Å

Organism: Araneus ventricosus (NCBI:txid182803)

pLDDT: mean 87.98, std 11.06, range [47.47, 98.25]